Protein AF-A0A9Q1BVY9-F1 (afdb_monomer_lite)

pLDDT: mean 70.87, std 13.41, range [40.72, 89.31]

Radius of gyration: 24.52 Å; chains: 1; bounding box: 54×42×78 Å

Organism: Holothuria leucospilota (NCBI:txid206669)

Structure (mmCIF, N/CA/C/O backbone):
data_AF-A0A9Q1BVY9-F1
#
_entry.id   AF-A0A9Q1BVY9-F1
#
loop_
_atom_site.group_PDB
_atom_site.id
_atom_site.type_symbol
_atom_site.label_atom_id
_atom_site.label_alt_id
_atom_site.label_comp_id
_atom_site.label_asym_id
_atom_site.label_entity_id
_atom_site.label_seq_id
_atom_site.pdbx_PDB_ins_code
_atom_site.Cartn_x
_atom_site.Cartn_y
_atom_site.Cartn_z
_atom_site.occupancy
_atom_site.B_iso_or_equiv
_atom_site.auth_seq_id
_atom_site.auth_comp_id
_atom_site.auth_asym_id
_atom_site.auth_atom_id
_atom_site.pdbx_PDB_model_num
ATOM 1 N N . MET A 1 1 ? -16.396 -7.068 -52.757 1.00 40.72 1 MET A N 1
ATOM 2 C CA . MET A 1 1 ? -14.963 -7.431 -52.669 1.00 40.72 1 MET A CA 1
ATOM 3 C C . MET A 1 1 ? -14.294 -6.488 -51.681 1.00 40.72 1 MET A C 1
ATOM 5 O O . MET A 1 1 ? -14.261 -5.296 -51.947 1.00 40.72 1 MET A O 1
ATOM 9 N N . ALA A 1 2 ? -13.849 -6.977 -50.521 1.00 53.66 2 ALA A N 1
ATOM 10 C CA . ALA A 1 2 ? -13.129 -6.145 -49.554 1.00 53.66 2 ALA A CA 1
ATOM 11 C C . ALA A 1 2 ? -11.676 -5.958 -50.019 1.00 53.66 2 ALA A C 1
ATOM 13 O O . ALA A 1 2 ? -11.011 -6.934 -50.369 1.00 53.66 2 ALA A O 1
ATOM 14 N N . ALA A 1 3 ? -11.204 -4.711 -50.062 1.00 63.81 3 ALA A N 1
ATOM 15 C CA . ALA A 1 3 ? -9.846 -4.383 -50.477 1.00 63.81 3 ALA A CA 1
ATOM 16 C C . ALA A 1 3 ? -8.812 -5.044 -49.550 1.00 63.81 3 ALA A C 1
ATOM 18 O O . ALA A 1 3 ? -8.967 -5.081 -48.329 1.00 63.81 3 ALA A O 1
ATOM 19 N N . LYS A 1 4 ? -7.745 -5.581 -50.147 1.00 68.94 4 LYS A N 1
ATOM 20 C CA . LYS A 1 4 ? -6.661 -6.274 -49.446 1.00 68.94 4 LYS A CA 1
ATOM 21 C C . LYS A 1 4 ? -5.749 -5.230 -48.790 1.00 68.94 4 LYS A C 1
ATOM 23 O O . LYS A 1 4 ? -4.813 -4.740 -49.414 1.00 68.94 4 LYS A O 1
ATOM 28 N N . PHE A 1 5 ? -6.046 -4.850 -47.550 1.00 72.69 5 PHE A N 1
ATOM 29 C CA . PHE A 1 5 ? -5.208 -3.923 -46.787 1.00 72.69 5 PHE A CA 1
ATOM 30 C C . PHE A 1 5 ? -3.879 -4.591 -46.416 1.00 72.69 5 PHE A C 1
ATOM 32 O O . PHE A 1 5 ? -3.860 -5.666 -45.816 1.00 72.69 5 PHE A O 1
ATOM 39 N N . GLN A 1 6 ? -2.761 -3.956 -46.774 1.00 74.50 6 GLN A N 1
ATOM 40 C CA . GLN A 1 6 ? -1.434 -4.362 -46.318 1.00 74.50 6 GLN A CA 1
ATOM 41 C C . GLN A 1 6 ? -1.015 -3.469 -45.153 1.00 74.50 6 GLN A C 1
ATOM 43 O O . GLN A 1 6 ? -0.919 -2.250 -45.288 1.00 74.50 6 GLN A O 1
ATOM 48 N N . PHE A 1 7 ? -0.783 -4.074 -43.990 1.00 77.75 7 PHE A N 1
ATOM 49 C CA . PHE A 1 7 ? -0.331 -3.346 -42.813 1.00 77.75 7 PHE A CA 1
ATOM 50 C C . PHE A 1 7 ? 1.149 -2.993 -42.949 1.00 77.75 7 PHE A C 1
ATOM 52 O O . PHE A 1 7 ? 2.000 -3.867 -43.131 1.00 77.75 7 PHE A O 1
ATOM 59 N N . ARG A 1 8 ? 1.472 -1.704 -42.820 1.00 78.69 8 ARG A N 1
ATOM 60 C CA . ARG A 1 8 ? 2.859 -1.242 -42.758 1.00 78.69 8 ARG A CA 1
ATOM 61 C C . ARG A 1 8 ? 3.479 -1.705 -41.442 1.00 78.69 8 ARG A C 1
ATOM 63 O O . ARG A 1 8 ? 3.027 -1.317 -40.367 1.00 78.69 8 ARG A O 1
ATOM 70 N N . LYS A 1 9 ? 4.552 -2.491 -41.524 1.00 72.56 9 LYS A N 1
ATOM 71 C CA . LYS A 1 9 ? 5.352 -2.860 -40.354 1.00 72.56 9 LYS A CA 1
ATOM 72 C C . LYS A 1 9 ? 6.210 -1.662 -39.947 1.00 72.56 9 LYS A C 1
ATOM 74 O O . LYS A 1 9 ? 7.270 -1.426 -40.516 1.00 72.56 9 LYS A O 1
ATOM 79 N N . VAL A 1 10 ? 5.711 -0.870 -39.004 1.00 75.19 10 VAL A N 1
ATOM 80 C CA . VAL A 1 10 ? 6.468 0.230 -38.396 1.00 75.19 10 VAL A CA 1
ATOM 81 C C . VAL A 1 10 ? 7.367 -0.363 -37.315 1.00 75.19 10 VAL A C 1
ATOM 83 O O . VAL A 1 10 ? 6.883 -0.988 -36.374 1.00 75.19 10 VAL A O 1
ATOM 86 N N . THR A 1 11 ? 8.679 -0.217 -37.476 1.00 71.62 11 THR A N 1
ATOM 87 C CA . THR A 1 11 ? 9.662 -0.595 -36.459 1.00 71.62 11 THR A CA 1
ATOM 88 C C . THR A 1 11 ? 9.867 0.589 -35.527 1.00 71.62 11 THR A C 1
ATOM 90 O O . THR A 1 11 ? 10.511 1.565 -35.900 1.00 71.62 11 THR A O 1
ATOM 93 N N . ASP A 1 12 ? 9.287 0.502 -34.336 1.00 79.38 12 ASP A N 1
ATOM 94 C CA . ASP A 1 12 ? 9.482 1.459 -33.250 1.00 79.38 12 ASP A CA 1
ATOM 95 C C . ASP A 1 12 ? 10.301 0.788 -32.137 1.00 79.38 12 ASP A C 1
ATOM 97 O O . ASP A 1 12 ? 10.152 -0.414 -31.897 1.00 79.38 12 ASP A O 1
ATOM 101 N N . THR A 1 13 ? 11.165 1.546 -31.466 1.00 84.94 13 THR A N 1
ATOM 102 C CA . THR A 1 13 ? 11.957 1.077 -30.321 1.00 84.94 13 THR A CA 1
ATOM 103 C C . THR A 1 13 ? 11.104 0.927 -29.062 1.00 84.94 13 THR A C 1
ATOM 105 O O . THR A 1 13 ? 11.423 0.121 -28.195 1.00 84.94 13 THR A O 1
ATOM 108 N N . VAL A 1 14 ? 9.955 1.605 -28.989 1.00 86.06 14 VAL A N 1
ATOM 109 C CA . VAL A 1 14 ? 9.071 1.556 -27.813 1.00 86.06 14 VAL A CA 1
ATOM 110 C C . VAL A 1 14 ? 8.530 0.147 -27.541 1.00 86.06 14 VAL A C 1
ATOM 112 O O . VAL A 1 14 ? 8.510 -0.312 -26.402 1.00 86.06 14 VAL A O 1
ATOM 115 N N . GLN A 1 15 ? 8.086 -0.577 -28.572 1.00 83.69 15 GLN A N 1
ATOM 116 C CA . GLN A 1 15 ? 7.509 -1.917 -28.399 1.00 83.69 15 GLN A CA 1
ATOM 117 C C . GLN A 1 15 ? 8.499 -2.970 -27.860 1.00 83.69 15 GLN A C 1
ATOM 119 O O . GLN A 1 15 ? 8.113 -3.720 -26.956 1.00 83.69 15 GLN A O 1
ATOM 124 N N . PRO A 1 16 ? 9.737 -3.101 -28.382 1.00 88.25 16 PRO A N 1
ATOM 125 C CA . PRO A 1 16 ? 10.717 -4.023 -27.815 1.00 88.25 16 PRO A CA 1
ATOM 126 C C . PRO A 1 16 ? 11.162 -3.611 -26.406 1.00 88.25 16 PRO A C 1
ATOM 128 O O . PRO A 1 16 ? 11.317 -4.497 -25.563 1.00 88.25 16 PRO A O 1
ATOM 131 N N . ASP A 1 17 ? 11.276 -2.313 -26.116 1.00 89.31 17 ASP A N 1
ATOM 132 C CA . ASP A 1 17 ? 11.612 -1.828 -24.772 1.00 89.31 17 ASP A CA 1
ATOM 133 C C . ASP A 1 17 ? 10.527 -2.204 -23.754 1.00 89.31 17 ASP A C 1
ATOM 135 O O . ASP A 1 17 ? 10.828 -2.799 -22.721 1.00 89.31 17 ASP A O 1
ATOM 139 N N . LEU A 1 18 ? 9.246 -2.013 -24.092 1.00 87.31 18 LEU A N 1
ATOM 140 C CA . LEU A 1 18 ? 8.124 -2.436 -23.243 1.00 87.31 18 LEU A CA 1
ATOM 141 C C . LEU A 1 18 ? 8.109 -3.947 -22.984 1.00 87.31 18 LEU A C 1
ATOM 143 O O . LEU A 1 18 ? 7.800 -4.389 -21.875 1.00 87.31 18 LEU A O 1
ATOM 147 N N . LYS A 1 19 ? 8.447 -4.759 -23.994 1.00 87.94 19 LYS A N 1
ATOM 148 C CA . LYS A 1 19 ? 8.563 -6.215 -23.820 1.00 87.94 19 LYS A CA 1
ATOM 149 C C . LYS A 1 19 ? 9.698 -6.561 -22.861 1.00 87.94 19 LYS A C 1
ATOM 151 O O . LYS A 1 19 ? 9.518 -7.416 -21.995 1.00 87.94 19 LYS A O 1
ATOM 156 N N . ARG A 1 20 ? 10.845 -5.893 -22.992 1.00 88.88 20 ARG A N 1
ATOM 157 C CA . ARG A 1 20 ? 11.999 -6.084 -22.109 1.00 88.88 20 ARG A CA 1
ATOM 158 C C . ARG A 1 20 ? 11.674 -5.689 -20.673 1.00 88.88 20 ARG A C 1
ATOM 160 O O . ARG A 1 20 ? 11.978 -6.447 -19.757 1.00 88.88 20 ARG A O 1
ATOM 167 N N . ASP A 1 21 ? 11.004 -4.561 -20.484 1.00 86.31 21 ASP A N 1
ATOM 168 C CA . ASP A 1 21 ? 10.567 -4.097 -19.171 1.00 86.31 21 ASP A CA 1
ATOM 169 C C . ASP A 1 21 ? 9.558 -5.058 -18.542 1.00 86.31 21 ASP A C 1
ATOM 171 O O . ASP A 1 21 ? 9.695 -5.403 -17.370 1.00 86.31 21 ASP A O 1
ATOM 175 N N . GLY A 1 22 ? 8.604 -5.576 -19.322 1.00 86.31 22 GLY A N 1
ATOM 176 C CA . GLY A 1 22 ? 7.668 -6.603 -18.860 1.00 86.31 22 GLY A CA 1
ATOM 177 C C . GLY A 1 22 ? 8.375 -7.867 -18.363 1.00 86.31 22 GLY A C 1
ATOM 178 O O . GLY A 1 22 ? 8.053 -8.374 -17.288 1.00 86.31 22 GLY A O 1
ATOM 179 N N . LEU A 1 23 ? 9.388 -8.344 -19.094 1.00 88.50 23 LEU A N 1
ATOM 180 C CA . LEU A 1 23 ? 10.215 -9.474 -18.658 1.00 88.50 23 LEU A CA 1
ATOM 181 C C . LEU A 1 23 ? 10.992 -9.133 -17.379 1.00 88.50 23 LEU A C 1
ATOM 183 O O . LEU A 1 23 ? 10.981 -9.909 -16.426 1.00 88.50 23 LEU A O 1
ATOM 187 N N . ASN A 1 24 ? 11.611 -7.953 -17.320 1.00 85.88 24 ASN A N 1
ATOM 188 C CA . ASN A 1 24 ? 12.357 -7.505 -16.147 1.00 85.88 24 ASN A CA 1
ATOM 189 C C . ASN A 1 24 ? 11.472 -7.412 -14.898 1.00 85.88 24 ASN A C 1
ATOM 191 O O . ASN A 1 24 ? 11.934 -7.754 -13.814 1.00 85.88 24 ASN A O 1
ATOM 195 N N . ILE A 1 25 ? 10.218 -6.974 -15.033 1.00 85.25 25 ILE A N 1
ATOM 196 C CA . ILE A 1 25 ? 9.250 -6.899 -13.930 1.00 85.25 25 ILE A CA 1
ATOM 197 C C . ILE A 1 25 ? 8.856 -8.306 -13.472 1.00 85.25 25 ILE A C 1
ATOM 199 O O . ILE A 1 25 ? 8.900 -8.585 -12.275 1.00 85.25 25 ILE A O 1
ATOM 203 N N . ASN A 1 26 ? 8.528 -9.198 -14.409 1.00 83.31 26 ASN A N 1
ATOM 204 C CA . ASN A 1 26 ? 8.046 -10.546 -14.098 1.00 83.31 26 ASN A CA 1
ATOM 205 C C . ASN A 1 26 ? 9.121 -11.438 -13.462 1.00 83.31 26 ASN A C 1
ATOM 207 O O . ASN A 1 26 ? 8.807 -12.256 -12.602 1.00 83.31 26 ASN A O 1
ATOM 211 N N . PHE A 1 27 ? 10.385 -11.275 -13.863 1.00 86.38 27 PHE A N 1
ATOM 212 C CA . PHE A 1 27 ? 11.509 -12.066 -13.348 1.00 86.38 27 PHE A CA 1
ATOM 213 C C . PHE A 1 27 ? 12.324 -11.346 -12.261 1.00 86.38 27 PHE A C 1
ATOM 215 O O . PHE A 1 27 ? 13.341 -11.864 -11.793 1.00 86.38 27 PHE A O 1
ATOM 222 N N . SER A 1 28 ? 11.904 -10.151 -11.838 1.00 82.44 28 SER A N 1
ATOM 223 C CA . SER A 1 28 ? 12.575 -9.415 -10.767 1.00 82.44 28 SER A CA 1
ATOM 224 C C . SER A 1 28 ? 12.392 -10.124 -9.424 1.00 82.44 28 SER A C 1
ATOM 226 O O . SER A 1 28 ? 11.277 -10.364 -8.976 1.00 82.44 28 SER A O 1
ATOM 228 N N . LYS A 1 29 ? 13.502 -10.363 -8.715 1.00 86.44 29 LYS A N 1
ATOM 229 C CA . LYS A 1 29 ? 13.499 -10.788 -7.299 1.00 86.44 29 LYS A CA 1
ATOM 230 C C . LYS A 1 29 ? 13.196 -9.636 -6.329 1.00 86.44 29 LYS A C 1
ATOM 232 O O . LYS A 1 29 ? 13.106 -9.835 -5.121 1.00 86.44 29 LYS A O 1
ATOM 237 N N . HIS A 1 30 ? 13.103 -8.418 -6.853 1.00 86.31 30 HIS A N 1
ATOM 238 C CA . HIS A 1 30 ? 12.885 -7.187 -6.103 1.00 86.31 30 HIS A CA 1
ATOM 239 C C . HIS A 1 30 ? 11.449 -6.702 -6.265 1.00 86.31 30 HIS A C 1
ATOM 241 O O . HIS A 1 30 ? 10.869 -6.807 -7.347 1.00 86.31 30 HIS A O 1
ATOM 247 N N . ILE A 1 31 ? 10.922 -6.090 -5.210 1.00 84.12 31 ILE A N 1
ATOM 248 C CA . ILE A 1 31 ? 9.613 -5.445 -5.188 1.00 84.12 31 ILE A CA 1
ATOM 249 C C . ILE A 1 31 ? 9.732 -4.068 -5.839 1.00 84.12 31 ILE A C 1
ATOM 251 O O . ILE A 1 31 ? 10.604 -3.270 -5.483 1.00 84.12 31 ILE A O 1
ATOM 255 N N . LEU A 1 32 ? 8.837 -3.789 -6.785 1.00 84.50 32 LEU A N 1
ATOM 256 C CA . LEU A 1 32 ? 8.703 -2.482 -7.419 1.00 84.50 32 LEU A CA 1
ATOM 257 C C . LEU A 1 32 ? 7.564 -1.712 -6.754 1.00 84.50 32 LEU A C 1
ATOM 259 O O . LEU A 1 32 ? 6.408 -2.127 -6.788 1.00 84.50 32 LEU A O 1
ATOM 263 N N . MET A 1 33 ? 7.894 -0.578 -6.146 1.00 79.19 33 MET A N 1
ATOM 264 C CA . MET A 1 33 ? 6.966 0.237 -5.373 1.00 79.19 33 MET A CA 1
ATOM 265 C C . MET A 1 33 ? 6.812 1.615 -6.013 1.00 79.19 33 MET A C 1
ATOM 267 O O . MET A 1 33 ? 7.768 2.386 -6.108 1.00 79.19 33 MET A O 1
ATOM 271 N N . LYS A 1 34 ? 5.590 1.939 -6.442 1.00 79.19 34 LYS A N 1
ATOM 272 C CA . LYS A 1 34 ? 5.258 3.249 -7.009 1.00 79.19 34 LYS A CA 1
ATOM 273 C C . LYS A 1 34 ? 5.004 4.267 -5.897 1.00 79.19 34 LYS A C 1
ATOM 275 O O . LYS A 1 34 ? 4.319 3.971 -4.921 1.00 79.19 34 LYS A O 1
ATOM 280 N N . ALA A 1 35 ? 5.531 5.475 -6.060 1.00 72.88 35 ALA A N 1
ATOM 281 C CA . ALA A 1 35 ? 5.252 6.583 -5.154 1.00 72.88 35 ALA A CA 1
ATOM 282 C C . ALA A 1 35 ? 3.853 7.178 -5.367 1.00 72.88 35 ALA A C 1
ATOM 284 O O . ALA A 1 35 ? 3.401 7.302 -6.503 1.00 72.88 35 ALA A O 1
ATOM 285 N N . ASP A 1 36 ? 3.209 7.623 -4.283 1.00 58.38 36 ASP A N 1
ATOM 286 C CA . ASP A 1 36 ? 1.844 8.182 -4.313 1.00 58.38 36 ASP A CA 1
ATOM 287 C C . ASP A 1 36 ? 1.735 9.399 -5.248 1.00 58.38 36 ASP A C 1
ATOM 289 O O . ASP A 1 36 ? 0.910 9.467 -6.154 1.00 58.38 36 ASP A O 1
ATOM 293 N N . LYS A 1 37 ? 2.633 10.370 -5.042 1.00 65.06 37 LYS A N 1
ATOM 294 C CA . LYS A 1 37 ? 2.572 11.714 -5.645 1.00 65.06 37 LYS A CA 1
ATOM 295 C C . LYS A 1 37 ? 3.695 11.974 -6.643 1.00 65.06 37 LYS A C 1
ATOM 297 O O . LYS A 1 37 ? 4.067 13.120 -6.888 1.00 65.06 37 LYS A O 1
ATOM 302 N N . SER A 1 38 ? 4.322 10.926 -7.175 1.00 67.31 38 SER A N 1
ATOM 303 C CA . SER A 1 38 ? 5.380 11.103 -8.168 1.00 67.31 38 SER A CA 1
ATOM 304 C C . SER A 1 38 ? 5.487 9.953 -9.147 1.00 67.31 38 SER A C 1
ATOM 306 O O . SER A 1 38 ? 5.022 8.852 -8.883 1.00 67.31 38 SER A O 1
ATOM 308 N N . ARG A 1 39 ? 6.159 10.219 -10.269 1.00 75.19 39 ARG A N 1
ATOM 309 C CA . ARG A 1 39 ? 6.466 9.212 -11.290 1.00 75.19 39 ARG A CA 1
ATOM 310 C C . ARG A 1 39 ? 7.588 8.250 -10.871 1.00 75.19 39 ARG A C 1
ATOM 312 O O . ARG A 1 39 ? 7.923 7.360 -11.638 1.00 75.19 39 ARG A O 1
ATOM 319 N N . ASN A 1 40 ? 8.161 8.420 -9.677 1.00 78.38 40 ASN A N 1
ATOM 320 C CA . ASN A 1 40 ? 9.266 7.596 -9.202 1.00 78.38 40 ASN A CA 1
ATOM 321 C C . ASN A 1 40 ? 8.787 6.177 -8.869 1.00 78.38 40 ASN A C 1
ATOM 323 O O . ASN A 1 40 ? 7.748 5.990 -8.226 1.00 78.38 40 ASN A O 1
ATOM 327 N N . ILE A 1 41 ? 9.598 5.197 -9.263 1.00 79.19 41 ILE A N 1
ATOM 328 C CA . ILE A 1 41 ? 9.434 3.782 -8.932 1.00 79.19 41 ILE A CA 1
ATOM 329 C C . ILE A 1 41 ? 10.672 3.361 -8.144 1.00 79.19 41 ILE A C 1
ATOM 331 O O . ILE A 1 41 ? 11.799 3.571 -8.589 1.00 79.19 41 ILE A O 1
ATOM 335 N N . TYR A 1 42 ? 10.458 2.792 -6.964 1.00 81.31 42 TYR A N 1
ATOM 336 C CA . TYR A 1 42 ? 11.519 2.284 -6.105 1.00 81.31 42 TYR A CA 1
ATOM 337 C C . TYR A 1 42 ? 11.645 0.776 -6.281 1.00 81.31 42 TYR A C 1
ATOM 339 O O . TYR A 1 42 ? 10.639 0.071 -6.308 1.00 81.31 42 TYR A O 1
ATOM 347 N N . LYS A 1 43 ? 12.881 0.285 -6.368 1.00 85.25 43 LYS A N 1
ATOM 348 C CA . LYS A 1 43 ? 13.201 -1.142 -6.407 1.00 85.25 43 LYS A CA 1
ATOM 349 C C . LYS A 1 43 ? 13.788 -1.548 -5.060 1.00 85.25 43 LYS A C 1
ATOM 351 O O . LYS A 1 43 ? 14.796 -0.987 -4.640 1.00 85.25 43 LYS A O 1
ATOM 356 N N . LEU A 1 44 ? 13.146 -2.489 -4.377 1.00 84.19 44 LEU A N 1
ATOM 357 C CA . LEU A 1 44 ? 13.476 -2.875 -3.005 1.00 84.19 44 LEU A CA 1
ATOM 358 C C . LEU A 1 44 ? 13.632 -4.390 -2.887 1.00 84.19 44 LEU A C 1
ATOM 360 O O . LEU A 1 44 ? 12.956 -5.152 -3.572 1.00 84.19 44 LEU A O 1
ATOM 364 N N . TYR A 1 45 ? 14.505 -4.839 -1.990 1.00 86.31 45 TYR A N 1
ATOM 365 C CA . TYR A 1 45 ? 14.510 -6.242 -1.578 1.00 86.31 45 TYR A CA 1
ATOM 366 C C . TYR A 1 45 ? 13.263 -6.547 -0.733 1.00 86.31 45 TYR A C 1
ATOM 368 O O . TYR A 1 45 ? 12.842 -5.669 0.026 1.00 86.31 45 TYR A O 1
ATOM 376 N N . PRO A 1 46 ? 12.702 -7.770 -0.801 1.00 84.81 46 PRO A N 1
ATOM 377 C CA . PRO A 1 46 ? 11.548 -8.158 0.014 1.00 84.81 46 PRO A CA 1
ATOM 378 C C . PRO A 1 46 ? 11.746 -7.886 1.511 1.00 84.81 46 PRO A C 1
ATOM 380 O O . PRO A 1 46 ? 10.923 -7.227 2.131 1.00 84.81 46 PRO A O 1
ATOM 383 N N . SER A 1 47 ? 12.915 -8.234 2.057 1.00 83.25 47 SER A N 1
ATOM 384 C CA . SER A 1 47 ? 13.255 -7.982 3.465 1.00 83.25 47 SER A CA 1
ATOM 385 C C . SER A 1 47 ? 13.255 -6.497 3.848 1.00 83.25 47 SER A C 1
ATOM 387 O O . SER A 1 47 ? 12.853 -6.126 4.950 1.00 83.25 47 SER A O 1
ATOM 389 N N . ALA A 1 48 ? 13.691 -5.624 2.936 1.00 80.94 48 ALA A N 1
ATOM 390 C CA . ALA A 1 48 ? 13.661 -4.182 3.147 1.00 80.94 48 ALA A CA 1
ATOM 391 C C . ALA A 1 48 ? 12.22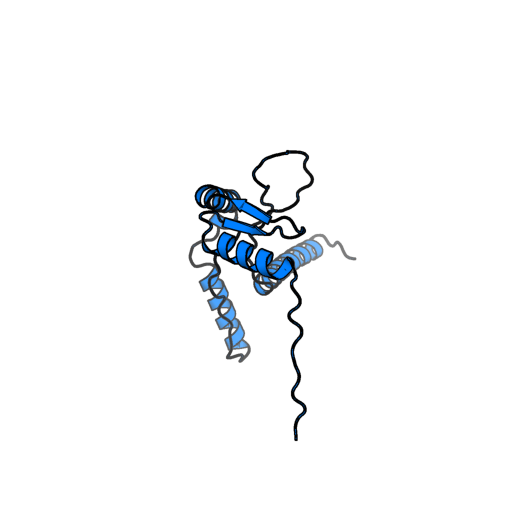6 -3.637 3.089 1.00 80.94 48 ALA A C 1
ATOM 393 O O . ALA A 1 48 ? 11.893 -2.716 3.834 1.00 80.94 48 ALA A O 1
ATOM 394 N N 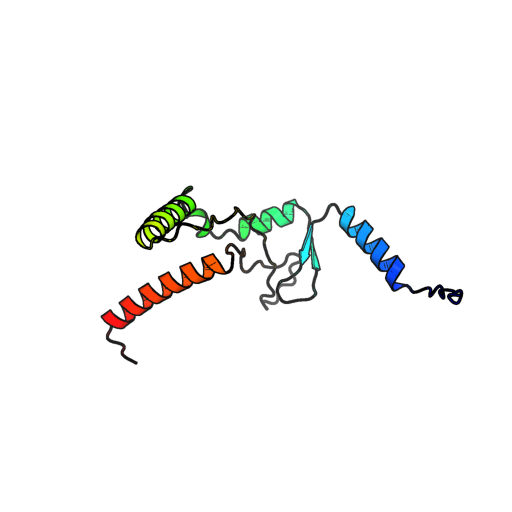. TYR A 1 49 ? 11.376 -4.211 2.234 1.00 81.56 49 TYR A N 1
ATOM 395 C CA . TYR A 1 49 ? 9.959 -3.869 2.173 1.00 81.56 49 TYR A CA 1
ATOM 396 C C . TYR A 1 49 ? 9.228 -4.277 3.454 1.00 81.56 49 TYR A C 1
ATOM 398 O O . TYR A 1 49 ? 8.537 -3.447 4.034 1.00 81.56 49 TYR A O 1
ATOM 406 N N . ASP A 1 50 ? 9.442 -5.496 3.947 1.00 79.75 50 ASP A N 1
ATOM 407 C CA . ASP A 1 50 ? 8.812 -5.985 5.180 1.00 79.75 50 ASP A CA 1
ATOM 408 C C . ASP A 1 50 ? 9.194 -5.128 6.387 1.00 79.75 50 ASP A C 1
ATOM 410 O O . ASP A 1 50 ? 8.345 -4.779 7.210 1.00 79.75 50 ASP A O 1
ATOM 414 N N . LYS A 1 51 ? 10.460 -4.698 6.449 1.00 80.00 51 LYS A N 1
ATOM 415 C CA . LYS A 1 51 ? 10.919 -3.743 7.458 1.00 80.00 51 LYS A CA 1
ATOM 416 C C . LYS A 1 51 ? 10.190 -2.403 7.343 1.00 80.00 51 LYS A C 1
ATOM 418 O O . LYS A 1 51 ? 9.728 -1.883 8.352 1.00 80.00 51 LYS A O 1
ATOM 423 N N . LEU A 1 52 ? 10.021 -1.871 6.130 1.00 76.12 52 LEU A N 1
ATOM 424 C CA . LEU A 1 52 ? 9.247 -0.644 5.909 1.00 76.12 52 LEU A CA 1
ATOM 425 C C . LEU A 1 52 ? 7.780 -0.801 6.310 1.00 76.12 52 LEU A C 1
ATOM 427 O O . LEU A 1 52 ? 7.211 0.132 6.877 1.00 76.12 52 LEU A O 1
ATOM 431 N N . VAL A 1 53 ? 7.170 -1.960 6.041 1.00 74.50 53 VAL A N 1
ATOM 432 C CA . VAL A 1 53 ? 5.813 -2.275 6.503 1.00 74.50 53 VAL A CA 1
ATOM 433 C C . VAL A 1 53 ? 5.780 -2.241 8.021 1.00 74.50 53 VAL A C 1
ATOM 435 O O . VAL A 1 53 ? 5.042 -1.432 8.574 1.00 74.50 53 VAL A O 1
ATOM 438 N N . SER A 1 54 ? 6.635 -3.015 8.684 1.00 72.44 54 SER A N 1
ATOM 439 C CA . SER A 1 54 ? 6.716 -3.078 10.145 1.00 72.44 54 SER A CA 1
ATOM 440 C C . SER A 1 54 ? 6.938 -1.704 10.787 1.00 72.44 54 SER A C 1
ATOM 442 O O . SER A 1 54 ? 6.213 -1.337 11.708 1.00 72.44 54 SER A O 1
ATOM 444 N N . ASP A 1 55 ? 7.882 -0.912 10.276 1.00 71.50 55 ASP A N 1
ATOM 445 C CA . ASP A 1 55 ? 8.216 0.413 10.814 1.00 71.50 55 ASP A CA 1
ATOM 446 C C . ASP A 1 55 ? 7.075 1.427 10.601 1.00 71.50 55 ASP A C 1
ATOM 448 O O . ASP A 1 55 ? 6.864 2.329 11.414 1.00 71.50 55 ASP A O 1
ATOM 452 N N . SER A 1 56 ? 6.307 1.274 9.516 1.00 66.56 56 SER A N 1
ATOM 453 C CA . SER A 1 56 ? 5.162 2.139 9.205 1.00 66.56 56 SER A CA 1
ATOM 454 C C . SER A 1 56 ? 3.877 1.762 9.953 1.00 66.56 56 SER A C 1
ATOM 456 O O . SER A 1 56 ? 2.995 2.618 10.117 1.00 66.56 56 SER A O 1
ATOM 458 N N . ILE A 1 57 ? 3.766 0.525 10.461 1.00 64.31 57 ILE A N 1
ATOM 459 C CA . ILE A 1 57 ? 2.733 0.136 11.430 1.00 64.31 57 ILE A CA 1
ATOM 460 C C . ILE A 1 57 ? 3.066 0.865 12.735 1.00 64.31 57 ILE A C 1
ATOM 462 O O . ILE A 1 57 ? 3.729 0.359 13.636 1.00 64.31 57 ILE A O 1
ATOM 466 N N . SER A 1 58 ? 2.608 2.113 12.838 1.00 58.38 58 SER A N 1
ATOM 467 C CA . SER A 1 58 ? 2.739 2.909 14.056 1.00 58.38 58 SER A CA 1
ATOM 468 C C . SER A 1 58 ? 2.208 2.119 15.256 1.00 58.38 58 SER A C 1
ATOM 470 O O . SER A 1 58 ? 1.195 1.426 15.131 1.00 58.38 58 SER A O 1
ATOM 472 N N . LYS A 1 59 ? 2.794 2.315 16.450 1.00 53.69 59 LYS A N 1
ATOM 473 C CA . LYS A 1 59 ? 2.323 1.740 17.735 1.00 53.69 59 LYS A CA 1
ATOM 474 C C . LYS A 1 59 ? 0.805 1.866 17.962 1.00 53.69 59 LYS A C 1
ATOM 476 O O . LYS A 1 59 ? 0.255 1.146 18.781 1.00 53.69 59 LYS A O 1
ATOM 481 N N . ILE A 1 60 ? 0.137 2.791 17.269 1.00 48.62 60 ILE A N 1
ATOM 482 C CA . ILE A 1 60 ? -1.309 3.031 17.293 1.00 48.62 60 ILE A CA 1
ATOM 483 C C . ILE A 1 60 ? -2.107 1.907 16.605 1.00 48.62 60 ILE A C 1
ATOM 485 O O . ILE A 1 60 ? -3.139 1.514 17.140 1.00 48.62 60 ILE A O 1
ATOM 489 N N . TYR A 1 61 ? -1.644 1.349 15.480 1.00 52.28 61 TYR A N 1
ATOM 490 C CA . TYR A 1 61 ? -2.350 0.259 14.785 1.00 52.28 61 TYR A CA 1
ATOM 491 C C . TYR A 1 61 ? -2.312 -1.054 15.581 1.00 52.28 61 TYR A C 1
ATOM 493 O O . TYR A 1 61 ? -3.303 -1.776 15.606 1.00 52.28 61 TYR A O 1
ATOM 501 N N . ASN A 1 62 ? -1.235 -1.296 16.338 1.00 57.31 62 ASN A N 1
ATOM 502 C CA . ASN A 1 62 ? -1.123 -2.437 17.258 1.00 57.31 62 ASN A CA 1
ATOM 503 C C . ASN A 1 62 ? -2.053 -2.351 18.483 1.00 57.31 62 ASN A C 1
ATOM 505 O O . ASN A 1 62 ? -2.147 -3.311 19.241 1.00 57.31 62 ASN A O 1
ATOM 509 N N . LYS A 1 63 ? -2.736 -1.218 18.714 1.00 60.31 63 LYS A N 1
ATOM 510 C CA . LYS A 1 63 ? -3.694 -1.077 19.828 1.00 60.31 63 LYS A CA 1
ATOM 511 C C . LYS A 1 63 ? -5.082 -1.624 19.501 1.00 60.31 63 LYS A C 1
ATOM 513 O O . LYS A 1 63 ? -5.898 -1.760 20.411 1.00 60.31 63 LYS A O 1
ATOM 518 N N . ALA A 1 64 ? -5.378 -1.891 18.230 1.00 61.72 64 ALA A N 1
ATOM 519 C CA . ALA A 1 64 ? -6.651 -2.483 17.849 1.00 61.72 64 ALA A CA 1
ATOM 520 C C . ALA A 1 64 ? -6.663 -3.958 18.270 1.00 61.72 64 ALA A C 1
ATOM 522 O O . ALA A 1 64 ? -5.804 -4.735 17.857 1.00 61.72 64 ALA A O 1
ATOM 523 N N . LYS A 1 65 ? -7.629 -4.345 19.109 1.00 66.50 65 LYS A N 1
ATOM 524 C CA . LYS A 1 65 ? -7.805 -5.744 19.509 1.00 66.50 65 LYS A CA 1
ATOM 525 C C . LYS A 1 65 ? -8.249 -6.565 18.297 1.00 66.50 65 LYS A C 1
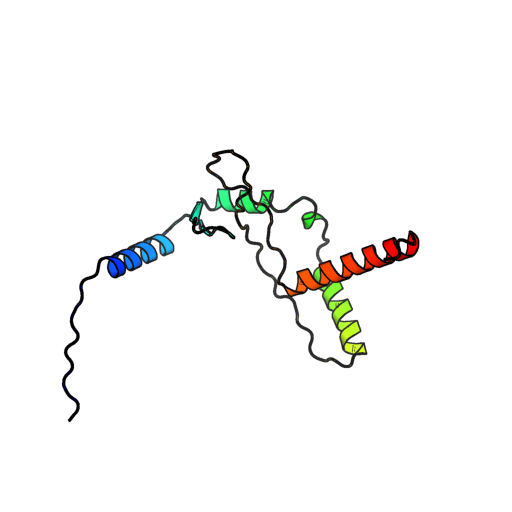ATOM 527 O O . LYS A 1 65 ? -9.035 -6.093 17.467 1.00 66.50 65 LYS A O 1
ATOM 532 N N . SER A 1 66 ? -7.781 -7.808 18.205 1.00 64.19 66 SER A N 1
ATOM 533 C CA . SER A 1 66 ? -8.347 -8.765 17.255 1.00 64.19 66 SER A CA 1
ATOM 534 C C . SER A 1 66 ? -9.860 -8.861 17.500 1.00 64.19 66 SER A C 1
ATOM 536 O O . SER A 1 66 ? -10.311 -9.031 18.629 1.00 64.19 66 SER A O 1
ATOM 538 N N . GLY A 1 67 ? -10.657 -8.645 16.451 1.00 69.50 67 GLY A N 1
ATOM 539 C CA . GLY A 1 67 ? -12.123 -8.661 16.532 1.00 69.50 67 GLY A CA 1
ATOM 540 C C . GLY A 1 67 ? -12.815 -7.294 16.570 1.00 69.50 67 GLY A C 1
ATOM 541 O O . GLY A 1 67 ? -14.031 -7.248 16.406 1.00 69.50 67 GLY A O 1
ATOM 542 N N . THR A 1 68 ? -12.091 -6.170 16.680 1.00 73.31 68 THR A N 1
ATOM 543 C CA . THR A 1 6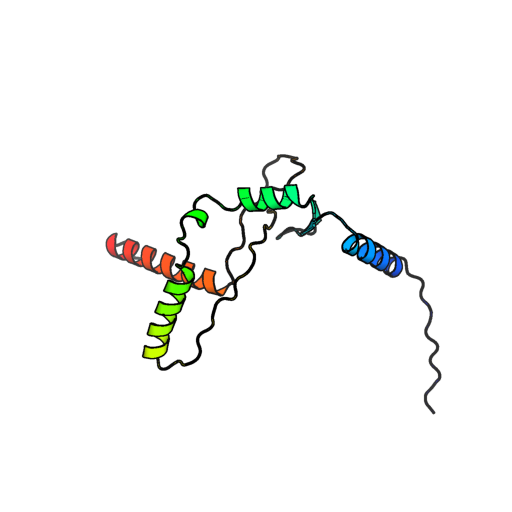8 ? -12.716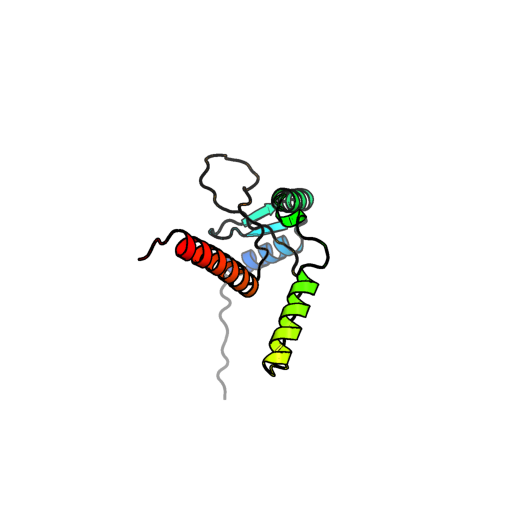 -4.829 16.606 1.00 73.31 68 THR A CA 1
ATOM 544 C C . THR A 1 68 ? -13.466 -4.602 15.287 1.00 73.31 68 THR A C 1
ATOM 546 O O . THR A 1 68 ? -14.543 -4.016 15.286 1.00 73.31 68 THR A O 1
ATOM 549 N N . VAL A 1 69 ? -12.945 -5.109 14.163 1.00 73.81 69 VAL A N 1
ATOM 550 C CA . VAL A 1 69 ? -13.635 -5.038 12.860 1.00 73.81 69 VAL A CA 1
ATOM 551 C C . VAL A 1 69 ? -14.948 -5.820 12.897 1.00 73.81 69 VAL A C 1
ATOM 553 O O . VAL A 1 69 ? -15.982 -5.290 12.508 1.00 73.81 69 VAL A O 1
ATOM 556 N N . THR A 1 70 ? -14.925 -7.041 13.434 1.00 78.31 70 THR A N 1
ATOM 557 C CA . THR A 1 70 ? -16.109 -7.900 13.565 1.00 78.31 70 THR A CA 1
ATOM 558 C C . THR A 1 70 ? -17.176 -7.260 14.449 1.00 78.31 70 THR A C 1
ATOM 560 O O . THR A 1 70 ? -18.359 -7.324 14.133 1.00 78.31 70 THR A O 1
ATOM 563 N N . GLN A 1 71 ? -16.764 -6.599 15.533 1.00 79.94 71 GLN A N 1
ATOM 564 C CA . GLN A 1 71 ? -17.672 -5.878 16.421 1.00 79.94 71 GLN A CA 1
ATOM 565 C C . GLN A 1 71 ? -18.349 -4.699 15.706 1.00 79.94 71 GLN A C 1
ATOM 567 O O . GLN A 1 71 ? -19.568 -4.569 15.768 1.00 79.94 71 GLN A O 1
ATOM 572 N N . ILE A 1 72 ? -17.585 -3.900 14.953 1.00 79.38 72 ILE A N 1
ATOM 573 C CA . ILE A 1 72 ? -18.123 -2.791 14.147 1.00 79.38 72 ILE A CA 1
ATOM 574 C C . ILE A 1 72 ? -19.093 -3.305 13.072 1.00 79.38 72 ILE A C 1
ATOM 576 O O . ILE A 1 72 ? -20.131 -2.689 12.817 1.00 79.38 72 ILE A O 1
ATOM 580 N N . GLU A 1 73 ? -18.776 -4.431 12.430 1.00 81.38 73 GLU A N 1
ATOM 581 C CA . GLU A 1 73 ? -19.653 -5.048 11.433 1.00 81.38 73 GLU A CA 1
ATOM 582 C C . GLU A 1 73 ? -20.943 -5.596 12.060 1.00 81.38 73 GLU A C 1
ATOM 584 O O . GLU A 1 73 ? -22.013 -5.398 11.486 1.00 81.38 73 GLU A O 1
ATOM 589 N N . MET A 1 74 ? -20.881 -6.203 13.252 1.00 82.25 74 MET A N 1
ATOM 590 C CA . MET A 1 74 ? -22.070 -6.639 13.998 1.00 82.25 74 MET A CA 1
ATOM 591 C C . MET A 1 74 ? -22.955 -5.463 14.413 1.00 82.25 74 MET A C 1
ATOM 593 O O . MET A 1 74 ? -24.168 -5.516 14.228 1.00 82.25 74 MET A O 1
ATOM 597 N N . GLU A 1 75 ? -22.374 -4.376 14.917 1.00 82.94 75 GLU A N 1
ATOM 598 C CA . GLU A 1 75 ? -23.131 -3.163 15.247 1.00 82.94 75 GLU A CA 1
ATOM 599 C C . GLU A 1 75 ? -23.804 -2.574 14.004 1.00 82.94 75 GLU A C 1
ATOM 601 O O . GLU A 1 75 ? -24.992 -2.247 14.028 1.00 82.94 75 GLU A O 1
ATOM 606 N N . SER A 1 76 ? -23.075 -2.513 12.887 1.00 80.06 76 SER A N 1
ATOM 607 C CA . SER A 1 76 ? -23.627 -2.085 11.599 1.00 80.06 76 SER A CA 1
ATOM 608 C C . SER A 1 76 ? -24.768 -3.002 11.148 1.00 80.06 76 SER A C 1
ATOM 610 O O . SER A 1 76 ? -25.759 -2.516 10.604 1.00 80.06 76 SER A O 1
ATOM 612 N N . HIS A 1 77 ? -24.664 -4.307 11.425 1.00 80.88 77 HIS A N 1
ATOM 613 C CA . HIS A 1 77 ? -25.709 -5.284 11.141 1.00 80.88 77 HIS A CA 1
ATOM 614 C C . HIS A 1 77 ? -26.980 -5.058 11.942 1.00 80.88 77 HIS A C 1
ATOM 616 O O . HIS A 1 77 ? -28.080 -5.040 11.390 1.00 80.88 77 HIS A O 1
ATOM 622 N N . ILE A 1 78 ? -26.833 -4.826 13.240 1.00 83.31 78 ILE A N 1
ATOM 623 C CA . ILE A 1 78 ? -27.956 -4.537 14.129 1.00 83.31 78 ILE A CA 1
ATOM 624 C C . ILE A 1 78 ? -28.654 -3.236 13.704 1.00 83.31 78 ILE A C 1
ATOM 626 O O . ILE A 1 78 ? -29.882 -3.170 13.687 1.00 83.31 78 ILE A O 1
ATOM 630 N N . ILE A 1 79 ? -27.892 -2.204 13.327 1.00 80.56 79 ILE A N 1
ATOM 631 C CA . ILE A 1 79 ? -28.444 -0.919 12.874 1.00 80.56 79 ILE A CA 1
ATOM 632 C C . ILE A 1 79 ? -29.177 -1.069 11.535 1.00 80.56 79 ILE A C 1
ATOM 634 O O . ILE A 1 79 ? -30.278 -0.545 11.385 1.00 80.56 79 ILE A O 1
ATOM 638 N N . ALA A 1 80 ? -28.605 -1.790 10.571 1.00 80.19 80 ALA A N 1
ATOM 639 C CA . ALA A 1 80 ? -29.240 -2.006 9.273 1.00 80.19 80 ALA A CA 1
ATOM 640 C C . ALA A 1 80 ? -30.528 -2.837 9.386 1.00 80.19 80 ALA A C 1
ATOM 642 O O . ALA A 1 80 ? -31.517 -2.495 8.743 1.00 80.19 80 ALA A O 1
ATOM 643 N N . GLY A 1 81 ? -30.554 -3.846 10.268 1.00 78.06 81 GLY A N 1
ATOM 644 C CA . GLY A 1 81 ? -31.768 -4.608 10.574 1.00 78.06 81 GLY A CA 1
ATOM 645 C C . GLY A 1 81 ? -32.885 -3.728 11.145 1.00 78.06 81 GLY A C 1
ATOM 646 O O . GLY A 1 81 ? -34.035 -3.841 10.730 1.00 78.06 81 GLY A O 1
ATOM 647 N N . LYS A 1 82 ? -32.550 -2.765 12.017 1.00 82.50 82 LYS A N 1
ATOM 648 C CA . LYS A 1 82 ? -33.515 -1.758 12.506 1.00 82.50 82 LYS A CA 1
ATOM 649 C C . LYS A 1 82 ? -34.032 -0.829 11.403 1.00 82.50 82 LYS A C 1
ATOM 651 O O . LYS A 1 82 ? -35.125 -0.292 11.531 1.00 82.50 82 LYS A O 1
ATOM 656 N N . LEU A 1 83 ? -33.251 -0.633 10.343 1.00 81.62 83 LEU A N 1
ATOM 657 C CA . LEU A 1 83 ? -33.591 0.201 9.189 1.00 81.62 83 LEU A CA 1
ATOM 658 C C . LEU A 1 83 ? -34.190 -0.606 8.021 1.00 81.62 83 LEU A C 1
ATOM 660 O O . LEU A 1 83 ? -34.309 -0.055 6.930 1.00 81.62 83 LEU A O 1
ATOM 664 N N . GLN A 1 84 ? -34.538 -1.887 8.230 1.00 77.56 84 GLN A N 1
ATOM 665 C CA . GLN A 1 84 ? -35.057 -2.813 7.204 1.00 77.56 84 GLN A CA 1
ATOM 666 C C . GLN A 1 84 ? -34.182 -2.881 5.943 1.00 77.56 84 GLN A C 1
ATOM 668 O O . GLN A 1 84 ? -34.666 -2.981 4.817 1.00 77.56 84 GLN A O 1
ATOM 673 N N . ASN A 1 85 ? -32.868 -2.780 6.125 1.00 72.94 85 ASN A N 1
ATOM 674 C CA . ASN A 1 85 ? -31.915 -2.788 5.029 1.00 72.94 85 ASN A CA 1
ATOM 675 C C . ASN A 1 85 ? -31.159 -4.123 5.038 1.00 72.94 85 ASN A C 1
ATOM 677 O O . ASN A 1 85 ? -30.202 -4.298 5.791 1.00 72.94 85 ASN A O 1
ATOM 681 N N . ASP A 1 86 ? -31.582 -5.064 4.191 1.00 64.12 86 ASP A N 1
ATOM 682 C CA . ASP A 1 86 ? -31.084 -6.454 4.185 1.00 64.12 86 ASP A CA 1
ATOM 683 C C . ASP A 1 86 ? -29.656 -6.616 3.637 1.00 64.12 86 ASP A C 1
ATOM 685 O O . ASP A 1 86 ? -29.068 -7.698 3.688 1.00 64.12 86 ASP A O 1
ATOM 689 N N . ARG A 1 87 ? -29.064 -5.556 3.074 1.00 62.97 87 ARG A N 1
ATOM 690 C CA . ARG A 1 87 ? -27.774 -5.632 2.372 1.00 62.97 87 ARG A CA 1
ATOM 691 C C . ARG A 1 87 ? -26.685 -4.875 3.105 1.00 62.97 87 ARG A C 1
ATOM 693 O O . ARG A 1 87 ? -26.605 -3.648 3.052 1.00 62.97 87 ARG A O 1
ATOM 700 N N . ILE A 1 88 ? -25.774 -5.628 3.710 1.00 65.12 88 ILE A N 1
ATOM 701 C CA . ILE A 1 88 ? -24.668 -5.076 4.490 1.00 65.12 88 ILE A CA 1
ATOM 702 C C . ILE A 1 88 ? -23.356 -5.521 3.874 1.00 65.12 88 ILE A C 1
ATOM 704 O O . ILE A 1 88 ? -23.088 -6.705 3.688 1.00 65.12 88 ILE A O 1
ATOM 708 N N . ASN A 1 89 ? -22.531 -4.542 3.526 1.00 63.09 89 ASN A N 1
ATOM 709 C CA . ASN A 1 89 ? -21.237 -4.804 2.921 1.00 63.09 89 ASN A CA 1
ATOM 710 C C . ASN A 1 89 ? -20.244 -5.232 4.003 1.00 63.09 89 ASN A C 1
ATOM 712 O O . ASN A 1 89 ? -19.899 -4.418 4.859 1.00 63.09 89 ASN A O 1
ATOM 716 N N . ARG A 1 90 ? -19.729 -6.461 3.913 1.00 68.69 90 ARG A N 1
ATOM 717 C CA . ARG A 1 90 ? -18.530 -6.864 4.657 1.00 68.69 90 ARG A CA 1
ATOM 718 C C . ARG A 1 90 ? -17.299 -6.190 4.075 1.00 68.69 90 ARG A C 1
ATOM 720 O O . ARG A 1 90 ? -17.177 -6.038 2.855 1.00 68.69 90 ARG A O 1
ATOM 727 N N . THR A 1 91 ? -16.381 -5.785 4.940 1.00 66.88 91 THR A N 1
ATOM 728 C CA . THR A 1 91 ? -15.100 -5.243 4.500 1.00 66.88 91 THR A CA 1
ATOM 729 C C . THR A 1 91 ? -14.183 -6.416 4.170 1.00 66.88 91 THR A C 1
ATOM 731 O O . THR A 1 91 ? -13.812 -7.157 5.078 1.00 66.88 91 THR A O 1
ATOM 734 N N . PRO A 1 92 ? -13.791 -6.623 2.899 1.00 68.25 92 PRO A N 1
ATOM 735 C CA . PRO A 1 92 ? -12.839 -7.676 2.589 1.00 68.25 92 PRO A CA 1
ATOM 736 C C . PRO A 1 92 ? -11.500 -7.352 3.266 1.00 68.25 92 PRO A C 1
ATOM 738 O O . PRO A 1 92 ? -11.061 -6.193 3.204 1.00 68.25 92 PRO A O 1
ATOM 741 N N . PRO A 1 93 ? -10.840 -8.341 3.894 1.00 64.56 93 PRO A N 1
ATOM 742 C CA . PRO A 1 93 ? -9.507 -8.144 4.436 1.00 64.56 93 PRO A CA 1
ATOM 743 C C . PRO A 1 93 ? -8.582 -7.724 3.293 1.00 64.56 93 PRO A C 1
ATOM 745 O O . PRO A 1 93 ? -8.505 -8.381 2.255 1.00 64.56 93 PRO A O 1
ATOM 748 N N . LYS A 1 94 ? -7.913 -6.584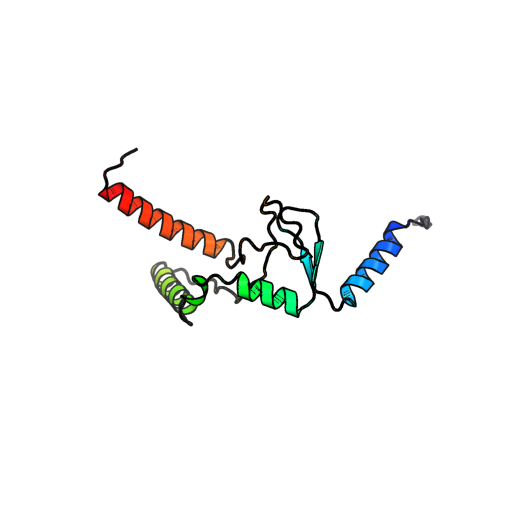 3.459 1.00 59.94 94 LYS A N 1
ATOM 749 C CA . LYS A 1 94 ? -6.912 -6.093 2.512 1.00 59.94 94 LYS A CA 1
ATOM 750 C C . LYS A 1 94 ? -5.563 -6.085 3.194 1.00 59.94 94 LYS A C 1
ATOM 752 O O . LYS A 1 94 ? -5.437 -5.581 4.307 1.00 59.94 94 LYS A O 1
ATOM 757 N N . LEU A 1 95 ? -4.567 -6.616 2.494 1.00 59.09 95 LEU A N 1
ATOM 758 C CA . LEU A 1 95 ? -3.183 -6.507 2.921 1.00 59.09 95 LEU A CA 1
ATOM 759 C C . LEU A 1 95 ? -2.787 -5.029 2.934 1.00 59.09 95 LEU A C 1
ATOM 761 O O . LEU A 1 95 ? -3.057 -4.285 1.985 1.00 59.09 95 LEU A O 1
ATOM 765 N N . ALA A 1 96 ? -2.188 -4.607 4.043 1.00 59.00 96 ALA A N 1
ATOM 766 C CA . ALA A 1 96 ? -1.590 -3.293 4.163 1.00 59.00 96 ALA A CA 1
ATOM 767 C C . ALA A 1 96 ? -0.450 -3.181 3.148 1.00 59.00 96 ALA A C 1
ATOM 769 O O . ALA A 1 96 ? 0.425 -4.041 3.102 1.00 59.00 96 ALA A O 1
ATOM 770 N N . PHE A 1 97 ? -0.453 -2.118 2.348 1.00 61.25 97 PHE A N 1
ATOM 771 C CA . PHE A 1 97 ? 0.681 -1.780 1.503 1.00 61.25 97 PHE A CA 1
ATOM 772 C C . PHE A 1 97 ? 1.206 -0.411 1.900 1.00 61.25 97 PHE A C 1
ATOM 774 O O . PHE A 1 97 ? 0.458 0.538 2.161 1.00 61.25 97 PHE A O 1
ATOM 781 N N . VAL A 1 98 ? 2.525 -0.335 1.968 1.00 62.00 98 VAL A N 1
ATOM 782 C CA . VAL A 1 98 ? 3.241 0.899 2.241 1.00 62.00 98 VAL A CA 1
ATOM 783 C C . VAL A 1 98 ? 3.304 1.721 0.971 1.00 62.00 98 VAL A C 1
ATOM 785 O O . VAL A 1 98 ? 3.642 1.202 -0.093 1.00 62.00 98 VAL A O 1
ATOM 788 N N . ILE A 1 99 ? 3.006 3.012 1.092 1.00 56.75 99 ILE A N 1
ATOM 789 C CA . ILE A 1 99 ? 3.207 3.959 0.004 1.00 56.75 99 ILE A CA 1
ATOM 790 C C . ILE A 1 99 ? 4.332 4.917 0.417 1.00 56.75 99 ILE A C 1
ATOM 792 O O . ILE A 1 99 ? 4.220 5.575 1.455 1.00 56.75 99 ILE A O 1
ATOM 796 N N . PRO A 1 100 ? 5.426 5.014 -0.358 1.00 58.06 100 PRO A N 1
ATOM 797 C CA . PRO A 1 100 ? 6.489 5.956 -0.068 1.00 58.06 100 PRO A CA 1
ATOM 798 C C . PRO A 1 100 ? 5.973 7.366 -0.324 1.00 58.06 100 PRO A C 1
ATOM 800 O O . PRO A 1 100 ? 5.435 7.672 -1.396 1.00 58.06 100 PRO A O 1
ATOM 803 N N . SER A 1 101 ? 6.146 8.227 0.670 1.00 55.88 101 SER A N 1
ATOM 804 C CA . SER A 1 101 ? 5.759 9.624 0.573 1.00 55.88 101 SER A CA 1
ATOM 805 C C . SER A 1 101 ? 6.973 10.480 0.253 1.00 55.88 101 SER A C 1
ATOM 807 O O . SER A 1 101 ? 8.098 10.207 0.669 1.00 55.88 101 SER A O 1
ATOM 809 N N . LYS A 1 102 ? 6.738 11.556 -0.495 1.00 51.09 102 LYS A N 1
ATOM 810 C CA . LYS A 1 102 ? 7.711 12.632 -0.650 1.00 51.09 102 LYS A CA 1
ATOM 811 C C . LYS A 1 102 ? 7.581 13.579 0.541 1.00 51.09 102 LYS A C 1
ATOM 813 O O . LYS A 1 102 ? 7.024 14.663 0.396 1.00 51.09 102 LYS A O 1
ATOM 818 N N . THR A 1 103 ? 8.091 13.210 1.711 1.00 42.81 103 THR A N 1
ATOM 819 C CA . THR A 1 103 ? 8.385 14.228 2.724 1.00 42.81 103 THR A CA 1
ATOM 820 C C . THR A 1 103 ? 9.647 14.968 2.285 1.00 42.81 103 THR A C 1
ATOM 822 O O . THR A 1 103 ? 10.722 14.383 2.176 1.00 42.81 103 THR A O 1
ATOM 825 N N . THR A 1 104 ? 9.519 16.266 2.016 1.00 46.41 104 THR A N 1
ATOM 826 C CA . THR A 1 104 ? 10.585 17.218 1.653 1.00 46.41 104 THR A CA 1
ATOM 827 C C . THR A 1 104 ? 11.539 17.481 2.827 1.00 46.41 104 THR A C 1
ATOM 829 O O . THR A 1 104 ? 11.768 18.616 3.229 1.00 46.41 104 THR A O 1
ATOM 832 N N . ARG A 1 105 ? 12.118 16.437 3.427 1.00 43.72 105 ARG A N 1
ATOM 833 C CA . ARG A 1 105 ? 13.273 16.588 4.316 1.00 43.72 105 ARG A CA 1
ATOM 834 C C . ARG A 1 105 ? 14.489 16.059 3.580 1.00 43.72 105 ARG A C 1
ATOM 836 O O . ARG A 1 105 ? 14.495 14.921 3.122 1.00 43.72 105 ARG A O 1
ATOM 843 N N . LYS A 1 106 ? 15.474 16.942 3.416 1.00 41.16 106 LYS A N 1
ATOM 844 C CA . LYS A 1 106 ? 16.744 16.772 2.699 1.00 41.16 106 LYS A CA 1
ATOM 845 C C . LYS A 1 106 ? 17.613 15.673 3.325 1.00 41.16 106 LYS A C 1
ATOM 847 O O . LYS A 1 106 ? 18.679 15.939 3.861 1.00 41.16 106 LYS A O 1
ATOM 852 N N . THR A 1 107 ? 17.163 14.431 3.278 1.00 41.97 107 THR A N 1
ATOM 853 C CA . THR A 1 107 ? 17.990 13.271 3.584 1.00 41.97 107 THR A CA 1
ATOM 854 C C . THR A 1 107 ? 17.983 12.392 2.353 1.00 41.97 107 THR A C 1
ATOM 856 O O . THR A 1 107 ? 16.978 11.746 2.065 1.00 41.97 107 THR A O 1
ATOM 859 N N . PHE A 1 108 ? 19.104 12.394 1.629 1.00 43.19 108 PHE A N 1
ATOM 860 C CA . PHE A 1 108 ? 19.441 11.454 0.560 1.00 43.19 108 PHE A CA 1
ATOM 861 C C . PHE A 1 108 ? 19.601 10.041 1.142 1.00 43.19 108 PHE A C 1
ATOM 863 O O . PHE A 1 108 ? 20.676 9.451 1.113 1.00 43.19 108 PHE A O 1
ATOM 870 N N . LYS A 1 109 ? 18.547 9.507 1.760 1.00 47.34 109 LYS A N 1
ATOM 871 C CA . LYS A 1 109 ? 18.523 8.113 2.178 1.00 47.34 109 LYS A CA 1
ATOM 872 C C . LYS A 1 109 ? 18.112 7.273 0.966 1.00 47.34 109 LYS A C 1
ATOM 874 O O . LYS A 1 109 ? 17.154 7.636 0.285 1.00 47.34 109 LYS A O 1
ATOM 879 N N . PRO A 1 110 ? 18.798 6.147 0.704 1.00 52.47 110 PRO A N 1
ATOM 880 C CA . PRO A 1 110 ? 18.453 5.237 -0.391 1.00 52.47 110 PRO A CA 1
ATOM 881 C C . PRO A 1 110 ? 17.075 4.583 -0.199 1.00 52.47 110 PRO A C 1
ATOM 883 O O . PRO A 1 110 ? 16.514 4.023 -1.135 1.00 52.47 110 PRO A O 1
ATOM 886 N N . ILE A 1 111 ? 16.520 4.671 1.014 1.00 55.09 111 ILE A N 1
ATOM 887 C CA . ILE A 1 111 ? 15.227 4.118 1.393 1.00 55.09 111 ILE A CA 1
ATOM 888 C C . ILE A 1 111 ? 14.241 5.281 1.591 1.00 55.09 111 ILE A C 1
ATOM 890 O O . ILE A 1 111 ? 14.534 6.185 2.381 1.00 55.09 111 ILE A O 1
ATOM 894 N N . PRO A 1 112 ? 13.092 5.291 0.890 1.00 53.84 112 PRO A N 1
ATOM 895 C CA . PRO A 1 112 ? 12.106 6.353 1.026 1.00 53.84 112 PRO A CA 1
ATOM 896 C C . PRO A 1 112 ? 11.433 6.313 2.403 1.00 53.84 112 PRO A C 1
ATOM 898 O O . PRO A 1 112 ? 11.112 5.243 2.918 1.00 53.84 112 PRO A O 1
ATOM 901 N N . ASN A 1 113 ? 11.172 7.490 2.973 1.00 55.62 113 ASN A N 1
ATOM 902 C CA . ASN A 1 113 ? 10.364 7.611 4.185 1.00 55.62 113 ASN A CA 1
ATOM 903 C C . ASN A 1 113 ? 8.893 7.257 3.877 1.00 55.62 113 ASN A C 1
ATOM 905 O O . ASN A 1 113 ? 8.362 7.566 2.802 1.00 55.62 113 ASN A O 1
ATOM 909 N N . THR A 1 114 ? 8.226 6.596 4.820 1.00 52.38 114 THR A N 1
ATOM 910 C CA . THR A 1 114 ? 6.865 6.067 4.671 1.00 52.38 114 THR A CA 1
ATOM 911 C C . THR A 1 114 ? 5.914 6.882 5.550 1.00 52.38 114 THR A C 1
ATOM 913 O O . THR A 1 114 ? 5.910 6.742 6.766 1.00 52.38 114 THR A O 1
ATOM 916 N N . ASP A 1 115 ? 5.109 7.779 4.961 1.00 53.16 115 ASP A N 1
ATOM 917 C CA . ASP A 1 115 ? 4.269 8.698 5.764 1.00 53.16 115 ASP A CA 1
ATOM 918 C C . ASP A 1 115 ? 2.897 8.114 6.158 1.00 53.16 115 ASP A C 1
ATOM 920 O O . ASP A 1 115 ? 2.142 8.748 6.894 1.00 53.16 115 ASP A O 1
ATOM 924 N N . SER A 1 116 ? 2.535 6.915 5.695 1.00 51.06 116 SER A N 1
ATOM 925 C CA . SER A 1 116 ? 1.366 6.163 6.176 1.00 51.06 116 SER A CA 1
ATOM 926 C C . SER A 1 116 ? 1.237 4.831 5.453 1.00 51.06 116 SER A C 1
ATOM 928 O O . SER A 1 116 ? 1.358 4.761 4.230 1.00 51.06 116 SER A O 1
ATOM 930 N N . ILE A 1 117 ? 0.850 3.793 6.189 1.00 49.81 117 ILE A N 1
ATOM 931 C CA . ILE A 1 117 ? 0.083 2.690 5.608 1.00 49.81 117 ILE A CA 1
ATOM 932 C C . ILE A 1 117 ? -1.268 3.269 5.222 1.00 49.81 117 ILE A C 1
ATOM 934 O O . ILE A 1 117 ? -1.898 3.910 6.057 1.00 49.81 117 ILE A O 1
ATOM 938 N N . ASN A 1 118 ? -1.724 3.061 3.989 1.00 51.78 118 ASN A N 1
ATOM 939 C CA . ASN A 1 118 ? -3.113 3.337 3.639 1.00 51.78 118 ASN A CA 1
ATOM 940 C C . ASN A 1 118 ? -3.976 2.173 4.160 1.00 51.78 118 ASN A C 1
ATOM 942 O O . ASN A 1 118 ? -4.053 1.148 3.482 1.00 51.78 118 ASN A O 1
ATOM 946 N N . PRO A 1 119 ? -4.631 2.263 5.333 1.00 47.62 119 PRO A N 1
ATOM 947 C CA . PRO A 1 119 ? -5.273 1.101 5.938 1.00 47.62 119 PRO A CA 1
ATOM 948 C C . PRO A 1 119 ? -6.737 0.984 5.504 1.00 47.62 119 PRO A C 1
ATOM 950 O O . PRO A 1 119 ? -7.471 0.131 5.988 1.00 47.62 119 PRO A O 1
ATOM 953 N N . SER A 1 120 ? -7.236 1.897 4.671 1.00 48.59 120 SER A N 1
ATOM 954 C CA . SER A 1 120 ? -8.635 2.275 4.776 1.00 48.59 120 SER A CA 1
ATOM 955 C C . SER A 1 120 ? -9.203 2.594 3.408 1.00 48.59 120 SER A C 1
ATOM 957 O O . SER A 1 120 ? -8.979 3.658 2.824 1.00 48.59 120 SER A O 1
ATOM 959 N N . SER A 1 121 ? -9.986 1.640 2.900 1.00 57.34 121 SER A N 1
ATOM 960 C CA . SER A 1 121 ? -10.952 1.896 1.835 1.00 57.34 121 SER A CA 1
ATOM 961 C C . SER A 1 121 ? -11.667 3.229 2.103 1.00 57.34 121 SER A C 1
ATOM 963 O O . SER A 1 121 ? -11.914 3.593 3.254 1.00 57.34 121 SER A O 1
ATOM 965 N N . ALA A 1 122 ? -12.014 3.988 1.060 1.00 60.41 122 ALA A N 1
ATOM 966 C CA . ALA A 1 122 ? -12.642 5.307 1.214 1.00 60.41 122 ALA A CA 1
ATOM 967 C C . ALA A 1 122 ? -13.847 5.317 2.186 1.00 60.41 122 ALA A C 1
ATOM 969 O O . ALA A 1 122 ? -14.126 6.340 2.807 1.00 60.41 122 ALA A O 1
ATOM 970 N N . LYS A 1 123 ? -14.518 4.169 2.362 1.00 61.28 123 LYS A N 1
ATOM 971 C CA . LYS A 1 123 ? -15.599 3.944 3.329 1.00 61.28 123 LYS A CA 1
ATOM 972 C C . LYS A 1 123 ? -15.141 4.082 4.783 1.00 61.28 123 LYS A C 1
ATOM 974 O O . LYS A 1 123 ? -15.743 4.840 5.534 1.00 61.28 123 LYS A O 1
ATOM 979 N N . MET A 1 124 ? -14.056 3.422 5.171 1.00 61.50 124 MET A N 1
ATOM 980 C CA . MET A 1 124 ? -13.571 3.444 6.552 1.00 61.50 124 MET A CA 1
ATOM 981 C C . MET A 1 124 ? -13.049 4.844 6.936 1.00 61.50 124 MET A C 1
ATOM 983 O O . MET A 1 124 ? -13.296 5.326 8.038 1.00 61.50 124 MET A O 1
ATOM 987 N N . ARG A 1 125 ? -12.489 5.589 5.973 1.00 61.94 125 ARG A N 1
ATOM 988 C CA . ARG A 1 125 ? -12.159 7.018 6.134 1.00 61.94 125 ARG A CA 1
ATOM 989 C C . ARG A 1 125 ? -13.386 7.885 6.445 1.00 61.94 125 ARG A C 1
ATOM 991 O O . ARG A 1 125 ? -13.291 8.794 7.267 1.00 61.94 125 ARG A O 1
ATOM 998 N N . ARG A 1 126 ? -14.531 7.618 5.801 1.00 68.88 126 ARG A N 1
ATOM 999 C CA . ARG A 1 126 ? -15.795 8.329 6.074 1.00 68.88 126 ARG A CA 1
ATOM 1000 C C . ARG A 1 126 ? -16.284 8.057 7.495 1.00 68.88 126 ARG A C 1
ATOM 1002 O O . ARG A 1 126 ? -16.666 9.003 8.176 1.00 68.88 126 ARG A O 1
ATOM 1009 N N . VAL A 1 127 ? -16.198 6.807 7.955 1.00 69.75 127 VAL A N 1
ATOM 1010 C CA . VAL A 1 127 ? -16.572 6.421 9.328 1.00 69.75 127 VAL A CA 1
ATOM 1011 C C . VAL A 1 127 ? -15.693 7.138 10.353 1.00 69.75 127 VAL A C 1
ATOM 1013 O O . VAL A 1 127 ? -16.214 7.816 11.238 1.00 69.75 127 VAL A O 1
ATOM 1016 N N . SER A 1 128 ? -14.365 7.098 10.196 1.00 69.88 128 SER A N 1
ATOM 1017 C CA . SER A 1 128 ? -13.451 7.813 11.099 1.00 69.88 128 SER A CA 1
ATOM 1018 C C . SER A 1 128 ? -13.711 9.322 11.110 1.00 69.88 128 SER A C 1
ATOM 1020 O O . SER A 1 128 ? -13.701 9.943 12.172 1.00 69.88 128 SER A O 1
ATOM 1022 N N . LYS A 1 129 ? -13.997 9.921 9.945 1.00 76.06 129 LYS A N 1
ATOM 1023 C CA . LYS A 1 129 ? -14.322 11.350 9.849 1.00 76.06 129 LYS A CA 1
ATOM 1024 C C . LYS A 1 129 ? -15.637 11.692 10.552 1.00 76.06 129 LYS A C 1
ATOM 1026 O O . LYS A 1 129 ? -15.702 12.726 11.209 1.00 76.06 129 LYS A O 1
ATOM 1031 N N . ALA A 1 130 ? -16.652 10.834 10.453 1.00 77.44 130 ALA A N 1
ATOM 1032 C CA . ALA A 1 130 ? -17.926 11.018 11.145 1.00 77.44 130 ALA A CA 1
ATOM 1033 C C . ALA A 1 130 ? -17.757 10.971 12.673 1.00 77.44 130 ALA A C 1
ATOM 1035 O O . ALA A 1 130 ? -18.258 11.853 13.368 1.00 77.44 130 ALA A O 1
ATOM 1036 N N . ILE A 1 131 ? -16.985 10.007 13.190 1.00 78.12 131 ILE A N 1
ATOM 1037 C CA . ILE A 1 131 ? -16.669 9.904 14.626 1.00 78.12 131 ILE A CA 1
ATOM 1038 C C . ILE A 1 131 ? -15.913 11.150 15.100 1.00 78.12 131 ILE A C 1
ATOM 1040 O O . ILE A 1 131 ? -16.288 11.766 16.097 1.00 78.12 131 ILE A O 1
ATOM 1044 N N . PHE A 1 132 ? -14.887 11.564 14.356 1.00 77.00 132 PHE A N 1
ATOM 1045 C CA . PHE A 1 132 ? -14.095 12.748 14.684 1.00 77.00 132 PHE A CA 1
ATOM 1046 C C . PHE A 1 132 ? -14.940 14.029 14.688 1.00 77.00 132 PHE A C 1
ATOM 1048 O O . PHE A 1 132 ? -14.850 14.838 15.610 1.00 77.00 132 PHE A O 1
ATOM 1055 N N . ASN A 1 133 ? -15.815 14.194 13.693 1.00 84.38 133 ASN A N 1
ATOM 1056 C CA . ASN A 1 133 ? -16.737 15.323 13.634 1.00 84.38 133 ASN A CA 1
ATOM 1057 C C . ASN A 1 133 ? -17.727 15.307 14.806 1.00 84.38 133 ASN A C 1
ATOM 1059 O O . ASN A 1 133 ? -17.983 16.358 15.384 1.00 84.38 133 ASN A O 1
ATOM 1063 N N . ARG A 1 134 ? -18.239 14.134 15.205 1.00 89.19 134 ARG A N 1
ATOM 1064 C CA . ARG A 1 134 ? -19.126 14.007 16.371 1.00 89.19 134 ARG A CA 1
ATOM 1065 C C . ARG A 1 134 ? -18.434 14.474 17.650 1.00 89.19 134 ARG A C 1
ATOM 1067 O O . ARG A 1 134 ? -19.011 15.263 18.387 1.00 89.19 134 ARG A O 1
ATOM 1074 N N . ILE A 1 135 ? -17.198 14.034 17.886 1.00 87.62 135 ILE A N 1
ATOM 1075 C CA . ILE A 1 135 ? -16.405 14.449 19.054 1.00 87.62 135 ILE A CA 1
ATOM 1076 C C . ILE A 1 135 ? -16.177 15.963 19.037 1.00 87.62 135 ILE A C 1
ATOM 1078 O O . ILE A 1 135 ? -16.446 16.636 20.032 1.00 87.62 135 ILE A O 1
ATOM 1082 N N . ASN A 1 136 ? -15.756 16.514 17.898 1.00 86.19 136 ASN A N 1
ATOM 1083 C CA . ASN A 1 136 ? -15.530 17.951 17.764 1.00 86.19 136 ASN A CA 1
ATOM 1084 C C . ASN A 1 136 ? -16.805 18.766 17.984 1.00 86.19 136 ASN A C 1
ATOM 1086 O O . ASN A 1 136 ? -16.747 19.803 18.638 1.00 86.19 136 ASN A O 1
ATOM 1090 N N . ASN A 1 137 ? -17.950 18.301 17.487 1.00 87.25 137 ASN A N 1
ATOM 1091 C CA . ASN A 1 137 ? -19.228 18.977 17.693 1.00 87.25 137 ASN A CA 1
ATOM 1092 C C . ASN A 1 137 ? -19.646 18.948 19.170 1.00 87.25 137 ASN A C 1
ATOM 1094 O O . ASN A 1 137 ? -20.080 19.971 19.689 1.00 87.25 137 ASN A O 1
ATOM 1098 N N . THR A 1 138 ? -19.435 17.833 19.878 1.00 88.50 138 THR A N 1
ATOM 1099 C CA . THR A 1 138 ? -19.677 17.750 21.330 1.00 88.50 138 THR A CA 1
ATOM 1100 C C . THR A 1 138 ? -18.793 18.723 22.111 1.00 88.50 138 THR A C 1
ATOM 1102 O O . THR A 1 138 ? -19.263 19.381 23.038 1.00 88.50 138 THR A O 1
ATOM 1105 N N . ILE A 1 139 ? -17.515 18.837 21.741 1.00 86.31 139 ILE A N 1
ATOM 1106 C CA . ILE A 1 139 ? -16.573 19.765 22.379 1.00 86.31 139 ILE A CA 1
ATOM 1107 C C . ILE A 1 139 ? -16.979 21.216 22.098 1.00 86.31 139 ILE A C 1
ATOM 1109 O O . ILE A 1 139 ? -17.073 22.011 23.027 1.00 86.31 139 ILE A O 1
ATOM 1113 N N . ARG A 1 140 ? -17.291 21.556 20.842 1.00 85.06 140 ARG A N 1
ATOM 1114 C CA . ARG A 1 140 ? -17.757 22.899 20.454 1.00 85.06 140 ARG A CA 1
ATOM 1115 C C . ARG A 1 140 ? -19.033 23.298 21.191 1.00 85.06 140 ARG A C 1
ATOM 1117 O O . ARG A 1 140 ? -19.109 24.412 21.701 1.00 85.06 140 ARG A O 1
ATOM 1124 N N . PHE A 1 141 ? -19.980 22.367 21.323 1.00 82.75 141 PHE A N 1
ATOM 1125 C CA . PHE A 1 141 ? -21.204 22.569 22.096 1.00 82.75 141 PHE A CA 1
ATOM 1126 C C . PHE A 1 141 ? -20.909 22.839 23.578 1.00 82.75 141 PHE A C 1
ATOM 1128 O O . PHE A 1 141 ? -21.464 23.767 24.160 1.00 82.75 141 PHE A O 1
ATOM 1135 N N . ARG A 1 142 ? -19.990 22.077 24.189 1.00 82.75 142 ARG A N 1
ATOM 1136 C CA . ARG A 1 142 ? -19.604 22.259 25.599 1.00 82.75 142 ARG A CA 1
ATOM 1137 C C . ARG A 1 142 ? -18.869 23.569 25.871 1.00 82.75 142 ARG A C 1
ATOM 1139 O O . ARG A 1 142 ? -19.087 24.161 26.920 1.00 82.75 142 ARG A O 1
ATOM 1146 N N . ILE A 1 143 ? -18.013 24.016 24.955 1.00 87.81 143 ILE A N 1
ATOM 1147 C CA . ILE A 1 143 ? -17.197 25.230 25.134 1.00 87.81 143 ILE A CA 1
ATOM 1148 C C . ILE A 1 143 ? -17.974 26.492 24.692 1.00 87.81 143 ILE A C 1
ATOM 1150 O O . ILE A 1 143 ? -17.476 27.601 24.833 1.00 87.81 143 ILE A O 1
ATOM 1154 N N . ARG A 1 144 ? -19.218 26.356 24.195 1.00 73.38 144 ARG A N 1
ATOM 1155 C CA . ARG A 1 144 ? -20.038 27.461 23.652 1.00 73.38 144 ARG A CA 1
ATOM 1156 C C . ARG A 1 144 ? -19.295 28.312 22.616 1.00 73.38 144 ARG A C 1
ATOM 1158 O O . ARG A 1 144 ? -19.550 29.504 22.481 1.00 73.38 144 ARG A O 1
ATOM 1165 N N . VAL A 1 145 ? -18.392 27.695 21.855 1.00 64.06 145 VAL A N 1
ATOM 1166 C CA . VAL A 1 145 ? -17.808 28.338 20.676 1.00 64.06 145 VAL A CA 1
ATOM 1167 C C . VAL A 1 145 ? -18.841 28.203 19.567 1.00 64.06 145 VAL A C 1
ATOM 1169 O O . VAL A 1 145 ? -18.851 27.222 18.821 1.00 64.06 145 VAL A O 1
ATOM 1172 N N . ILE A 1 146 ? -19.776 29.147 19.551 1.00 57.16 146 ILE A N 1
ATOM 1173 C CA . ILE A 1 146 ? -20.736 29.331 18.469 1.00 57.16 146 ILE A CA 1
ATOM 1174 C C . ILE A 1 146 ? -19.997 30.095 17.363 1.00 57.16 146 ILE A C 1
ATOM 1176 O O . ILE A 1 146 ? -19.408 31.143 17.626 1.00 57.16 146 ILE A O 1
ATOM 1180 N N . GLN A 1 147 ? -19.980 29.530 16.156 1.00 50.50 147 GLN A N 1
ATOM 1181 C CA . GLN A 1 147 ? -19.918 30.318 14.924 1.00 50.50 147 GLN A CA 1
ATOM 1182 C C . GLN A 1 147 ? -21.348 30.513 14.448 1.00 50.50 147 GLN A C 1
ATOM 1184 O O . GLN A 1 147 ? -22.101 29.512 14.523 1.00 50.50 147 GLN A O 1
#

Foldseek 3Di:
DDDDDDDDDDDDPVVVVVVVVVVCQVPDQWDWAQAPPDRDIATHHPVLQVVLVVVQCPPVVVPDDPCPLVVVQVVVVVVCVVVVNPDGDRDPDDDFGFHFYPPPDPDPDSDGHTPHGPRDDVVVVVVVVVVVVVVVVVVCVVVVVDD

Secondary structure (DSSP, 8-state):
----PPPP----SHHHHHHHHHHHHHT-SSEEEE-TTSS-EEEE-HHHHHHHHHHHS-TTGGGSPTTHHHHHHHHHHHHHHHTT-------------EEE---------SS--EEEE----HHHHHHHHHHHHHHHHHHHHHHT---

Sequence (147 aa):
MAAKFQFRKVTDTVQPDLKRDGLNINFSKHILMKADKSRNIYKLYPSAYDKLVSDSISKIYNKAKSGTVTQIEMESHIIAGKLQNDRINRTPPKLAFVIPSKTTRKTFKPIPNTDSINPSSAKMRRVSKAIFNRINNTIRFRIRVIQ